Protein AF-A0A9Q4GVQ0-F1 (afdb_monomer_lite)

Secondary structure (DSSP, 8-state):
--HHHHHHHHHHHHHHHHHHHHHHHHTT------HHHHHHHHHHHHHHHHHHHHHHHHHHH-TTS-HHHHHHHHHHHHHHHHHHHHHHHHHHHHHHH-PPPPHHHHHHHHHHHHHHHHHHHHHHHHHHS----GGGTS-S-HHHHHHHHHHSS--

Sequence (155 aa):
MSLWQVSFLSLAVTSVFGLILFVGYTFRIRIQYPLTLVSLHVALASVTVVLYTLSTIQVFLHPSVSFGFRLLILFADVVLLATYITGLTFFIRFDAKRKGMRQHLIATHLVMAGVTFIFVTSGTIALVKPTVPAHTLYGPNRYEVHKYEQFHHIH

Foldseek 3Di:
DDLLVVLLVLLVVLVVLLVVVVVCVVVVPVPPPDLVSLVVSLVSLVVSLVSLVVVLVVLVVDPPHDPVLNVLSVVLSVLSVVLSVLSVVVSCCCPVVVDDDDPVSSVVSVVSSVVSNVSSVVSSVVVVDDPPDVVVVDDPDPVVVVVVVVVPPPD

pLDDT: mean 76.65, std 15.36, range [44.44, 94.06]

Radius of gyration: 24.01 Å; chains: 1; bounding box: 54×54×71 Å

Structure (mmCIF, N/CA/C/O backbone):
data_AF-A0A9Q4GVQ0-F1
#
_entry.id   AF-A0A9Q4GVQ0-F1
#
loop_
_atom_site.group_PDB
_atom_site.id
_atom_site.type_symbol
_atom_site.label_atom_id
_atom_site.label_alt_id
_atom_site.label_comp_id
_atom_site.label_asym_id
_atom_site.label_entity_id
_atom_site.label_seq_id
_atom_site.pdbx_PDB_ins_code
_atom_site.Cartn_x
_atom_site.Cartn_y
_atom_site.Cartn_z
_atom_site.occupancy
_atom_site.B_iso_or_equiv
_atom_site.auth_seq_id
_atom_site.auth_comp_id
_atom_site.auth_asym_id
_atom_site.auth_atom_id
_atom_site.pdbx_PDB_model_num
ATOM 1 N N . MET A 1 1 ? 20.892 -1.439 2.076 1.00 67.81 1 MET A N 1
ATOM 2 C CA . MET A 1 1 ? 19.661 -2.068 1.543 1.00 67.81 1 MET A CA 1
ATOM 3 C C . MET A 1 1 ? 19.180 -1.246 0.363 1.00 67.81 1 MET A C 1
ATOM 5 O O . MET A 1 1 ? 19.292 -0.028 0.426 1.00 67.81 1 MET A O 1
ATOM 9 N N . SER A 1 2 ? 18.696 -1.880 -0.706 1.00 84.62 2 SER A N 1
ATOM 10 C CA . SER A 1 2 ? 18.084 -1.157 -1.830 1.00 84.62 2 SER A CA 1
ATOM 11 C C . SER A 1 2 ? 16.733 -0.558 -1.421 1.00 84.62 2 SER A C 1
ATOM 13 O O . SER A 1 2 ? 16.086 -1.064 -0.502 1.00 84.62 2 SER A O 1
ATOM 15 N N . LEU A 1 3 ? 16.280 0.500 -2.107 1.00 82.56 3 LEU A N 1
ATOM 16 C CA . LEU A 1 3 ? 14.992 1.149 -1.814 1.00 82.56 3 LEU A CA 1
ATOM 17 C C . LEU A 1 3 ? 13.820 0.149 -1.864 1.00 82.56 3 LEU A C 1
ATOM 19 O O . LEU A 1 3 ? 12.926 0.202 -1.024 1.00 82.56 3 LEU A O 1
ATOM 23 N N . TRP A 1 4 ? 13.887 -0.834 -2.765 1.00 78.38 4 TRP A N 1
ATOM 24 C CA . TRP A 1 4 ? 12.938 -1.947 -2.851 1.00 78.38 4 TRP A CA 1
ATOM 25 C C . TRP A 1 4 ? 12.898 -2.815 -1.601 1.00 78.38 4 TRP A C 1
ATOM 27 O O . TRP A 1 4 ? 11.821 -3.127 -1.102 1.00 78.38 4 TRP A O 1
ATOM 37 N N . GLN A 1 5 ? 14.065 -3.184 -1.073 1.00 83.44 5 GLN A N 1
ATOM 38 C CA . GLN A 1 5 ? 14.154 -3.983 0.148 1.00 83.44 5 GLN A CA 1
ATOM 39 C C . GLN A 1 5 ? 13.592 -3.220 1.348 1.00 83.44 5 GLN A C 1
ATOM 41 O O . GLN A 1 5 ? 12.892 -3.807 2.169 1.00 83.44 5 GLN A O 1
ATOM 46 N N . VAL A 1 6 ? 13.867 -1.914 1.438 1.00 84.06 6 VAL A N 1
ATOM 47 C CA . VAL A 1 6 ? 13.349 -1.061 2.518 1.00 84.06 6 VAL A CA 1
ATOM 48 C C . VAL A 1 6 ? 11.833 -0.882 2.393 1.00 84.06 6 VAL A C 1
ATOM 50 O O . VAL A 1 6 ? 11.122 -1.003 3.387 1.00 84.06 6 VAL A O 1
ATOM 53 N N . SER A 1 7 ? 11.320 -0.675 1.178 1.00 83.00 7 SER A N 1
ATOM 54 C CA . SER A 1 7 ? 9.878 -0.567 0.911 1.00 83.00 7 SER A CA 1
ATOM 55 C C . SER A 1 7 ? 9.140 -1.860 1.249 1.00 83.00 7 SER A C 1
ATOM 57 O O . SER A 1 7 ? 8.095 -1.831 1.896 1.00 83.00 7 SER A O 1
ATOM 59 N N . PHE A 1 8 ? 9.712 -3.006 0.875 1.00 85.00 8 PHE A N 1
ATOM 60 C CA . PHE A 1 8 ? 9.155 -4.316 1.194 1.00 85.00 8 PHE A CA 1
ATOM 61 C C . PHE A 1 8 ? 9.182 -4.605 2.698 1.00 85.00 8 PHE A C 1
ATOM 63 O O . PHE A 1 8 ? 8.184 -5.056 3.256 1.00 85.00 8 PHE A O 1
ATOM 70 N N . LEU A 1 9 ? 10.291 -4.294 3.376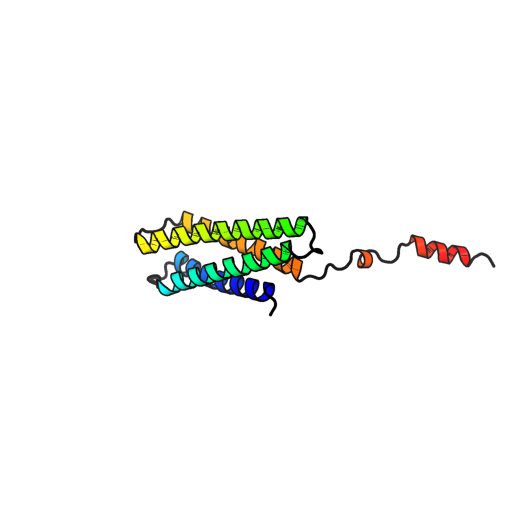 1.00 86.62 9 LEU A N 1
ATOM 71 C CA . LEU A 1 9 ? 10.382 -4.417 4.829 1.00 86.62 9 LEU A CA 1
ATOM 72 C C . LEU A 1 9 ? 9.332 -3.536 5.524 1.00 86.62 9 LEU A C 1
ATOM 74 O O . LEU A 1 9 ? 8.640 -4.011 6.421 1.00 86.62 9 LEU A O 1
ATOM 78 N N . SER A 1 10 ? 9.166 -2.287 5.076 1.00 85.69 10 SER A N 1
ATOM 79 C CA . SER A 1 10 ? 8.127 -1.380 5.577 1.00 85.69 10 SER A CA 1
ATOM 80 C C . SER A 1 10 ? 6.731 -1.966 5.376 1.00 85.69 10 SER A C 1
ATOM 82 O O . SER A 1 10 ? 5.932 -1.972 6.310 1.00 85.69 10 SER A O 1
ATOM 84 N N . LEU A 1 11 ? 6.439 -2.526 4.197 1.00 87.06 11 LEU A N 1
ATOM 85 C CA . LEU A 1 11 ? 5.159 -3.179 3.929 1.00 87.06 11 LEU A CA 1
ATOM 86 C C . LEU A 1 11 ? 4.919 -4.367 4.864 1.00 87.06 11 LEU A C 1
ATOM 88 O O . LEU A 1 11 ? 3.819 -4.503 5.402 1.00 87.06 11 LEU A O 1
ATOM 92 N N . ALA A 1 12 ? 5.925 -5.217 5.069 1.00 88.31 12 ALA A N 1
ATOM 93 C CA . ALA A 1 12 ? 5.824 -6.370 5.955 1.00 88.31 12 ALA A CA 1
ATOM 94 C C . ALA A 1 12 ? 5.520 -5.930 7.395 1.00 88.31 12 ALA A C 1
ATOM 96 O O . ALA A 1 12 ? 4.575 -6.429 8.004 1.00 88.31 12 ALA A O 1
ATOM 97 N N . VAL A 1 13 ? 6.250 -4.932 7.906 1.00 87.38 13 VAL A N 1
ATOM 98 C CA . VAL A 1 13 ? 6.021 -4.364 9.243 1.00 87.38 13 VAL A CA 1
ATOM 99 C C . VAL A 1 13 ? 4.616 -3.758 9.345 1.00 87.38 13 VAL A C 1
ATOM 101 O O . VAL A 1 13 ? 3.863 -4.117 10.249 1.00 87.38 13 VAL A O 1
ATOM 104 N N . THR A 1 14 ? 4.208 -2.912 8.395 1.00 88.50 14 THR A N 1
ATOM 105 C CA . THR A 1 14 ? 2.858 -2.318 8.356 1.00 88.50 14 THR A CA 1
ATOM 106 C C . THR A 1 14 ? 1.765 -3.386 8.351 1.00 88.50 14 THR A C 1
ATOM 108 O O . THR A 1 14 ? 0.766 -3.248 9.061 1.00 88.50 14 THR A O 1
ATOM 111 N N . SER A 1 15 ? 1.963 -4.472 7.598 1.00 88.81 15 SER A N 1
ATOM 112 C CA . SER A 1 15 ? 1.007 -5.580 7.487 1.00 88.81 15 SER A CA 1
ATOM 113 C C . SER A 1 15 ? 0.877 -6.361 8.794 1.00 88.81 15 SER A C 1
ATOM 115 O O . SER A 1 15 ? -0.237 -6.701 9.187 1.00 88.81 15 SER A O 1
ATOM 117 N N . VAL A 1 16 ? 1.983 -6.584 9.515 1.00 88.62 16 VAL A N 1
ATOM 118 C CA . VAL A 1 16 ? 1.963 -7.202 10.852 1.00 88.62 16 VAL A CA 1
ATOM 119 C C . VAL A 1 16 ? 1.160 -6.343 11.829 1.00 88.62 16 VAL A C 1
ATOM 121 O O . VAL A 1 16 ? 0.280 -6.860 12.515 1.00 88.62 16 VAL A O 1
ATOM 124 N N . PHE A 1 17 ? 1.389 -5.027 11.852 1.00 85.69 17 PHE A N 1
ATOM 125 C CA . PHE A 1 17 ? 0.603 -4.112 12.688 1.00 85.69 17 PHE A CA 1
ATOM 126 C C . PHE A 1 17 ? -0.887 -4.114 12.315 1.00 85.69 17 PHE A C 1
ATOM 128 O O . PHE A 1 17 ? -1.742 -4.159 13.202 1.00 85.69 17 PHE A O 1
ATOM 135 N N . GLY A 1 18 ? -1.209 -4.125 11.018 1.00 83.12 18 GLY A N 1
ATOM 136 C CA . GLY A 1 18 ? -2.589 -4.218 10.535 1.00 83.12 18 GLY A CA 1
ATOM 137 C C . GLY A 1 18 ? -3.273 -5.521 10.959 1.00 83.12 18 GLY A C 1
ATOM 138 O O . GLY A 1 18 ? -4.418 -5.505 11.414 1.00 83.12 18 GLY A O 1
ATOM 139 N N . LEU A 1 19 ? -2.552 -6.644 10.898 1.00 85.56 19 LEU A N 1
ATOM 140 C CA . LEU A 1 19 ? -3.042 -7.943 11.351 1.00 85.56 19 LEU A CA 1
ATOM 141 C C . LEU A 1 19 ? -3.291 -7.957 12.865 1.00 85.56 19 LEU A C 1
ATOM 143 O O . LEU A 1 19 ? -4.343 -8.422 13.298 1.00 85.56 19 LEU A O 1
ATOM 147 N N . ILE A 1 20 ? -2.376 -7.402 13.667 1.00 84.62 20 ILE A N 1
ATOM 148 C CA . ILE A 1 20 ? -2.541 -7.280 15.126 1.00 84.62 20 ILE A CA 1
ATOM 149 C C . ILE A 1 20 ? -3.804 -6.471 15.457 1.00 84.62 20 ILE A C 1
ATOM 151 O O . ILE A 1 20 ? -4.618 -6.903 16.278 1.00 84.62 20 ILE A O 1
ATOM 155 N N . LEU A 1 21 ? -4.011 -5.331 14.786 1.00 80.94 21 LEU A N 1
ATOM 156 C CA . LEU A 1 21 ? -5.208 -4.500 14.954 1.00 80.94 21 LEU A CA 1
ATOM 157 C C . LEU A 1 21 ? -6.497 -5.255 14.604 1.00 80.94 21 LEU A C 1
ATOM 159 O O . LEU A 1 21 ? -7.498 -5.135 15.320 1.00 80.94 21 LEU A O 1
ATOM 163 N N . PHE A 1 22 ? -6.466 -6.049 13.533 1.00 80.38 22 PHE A N 1
ATOM 164 C CA . PHE A 1 22 ? -7.600 -6.850 13.083 1.00 80.38 22 PHE A CA 1
ATOM 165 C C . PHE A 1 22 ? -7.922 -8.023 14.019 1.00 80.38 22 PHE A C 1
ATOM 167 O O . PHE A 1 22 ? -9.091 -8.265 1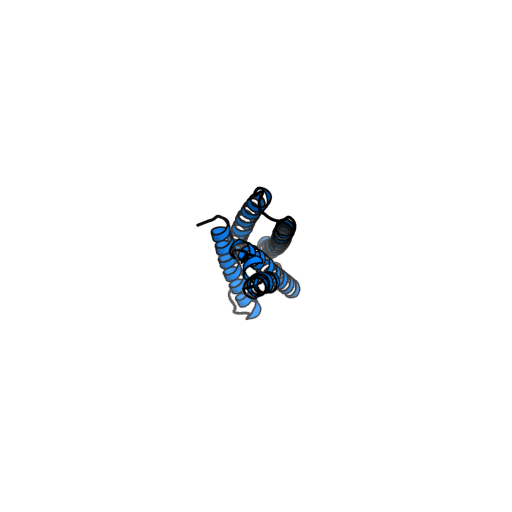4.329 1.00 80.38 22 PHE A O 1
ATOM 174 N N . VAL A 1 23 ? -6.908 -8.738 14.511 1.00 79.94 23 VAL A N 1
ATOM 175 C CA . VAL A 1 23 ? -7.074 -9.821 15.494 1.00 79.94 23 VAL A CA 1
ATOM 176 C C . VAL A 1 23 ? -7.664 -9.259 16.786 1.00 79.94 23 VAL A C 1
ATOM 178 O O . VAL A 1 23 ? -8.663 -9.784 17.280 1.00 79.94 23 VAL A O 1
ATOM 181 N N . GLY A 1 24 ? -7.136 -8.130 17.271 1.00 72.81 24 GLY A N 1
ATOM 182 C CA . GLY A 1 24 ? -7.717 -7.411 18.406 1.00 72.81 24 GLY A CA 1
ATOM 183 C C . GLY A 1 24 ? -9.200 -7.071 18.202 1.00 72.81 24 GLY A C 1
ATOM 184 O O . GLY A 1 24 ? -9.972 -7.102 19.160 1.00 72.81 24 GLY A O 1
ATOM 185 N N . TYR A 1 25 ? -9.620 -6.832 16.952 1.00 71.50 25 TYR A N 1
ATOM 186 C CA . TYR A 1 25 ? -10.995 -6.428 16.618 1.00 71.50 25 TYR A CA 1
ATOM 187 C C . TYR A 1 25 ? -11.931 -7.616 16.633 1.00 71.50 25 TYR A C 1
ATOM 189 O O . TYR A 1 25 ? -13.011 -7.589 17.226 1.00 71.50 25 TYR A O 1
ATOM 197 N N . THR A 1 26 ? -11.486 -8.669 15.959 1.00 71.56 26 THR A N 1
ATOM 198 C CA . THR A 1 26 ? -12.274 -9.860 15.677 1.00 71.56 26 THR A CA 1
ATOM 199 C C . THR A 1 26 ? -12.552 -10.643 16.951 1.00 71.56 26 THR A C 1
ATOM 201 O O . THR A 1 26 ? -13.687 -11.054 17.180 1.00 71.56 26 THR A O 1
ATOM 204 N N . PHE A 1 27 ? -11.556 -10.789 17.828 1.00 71.12 27 PHE A N 1
ATOM 205 C CA . PHE A 1 27 ? -11.696 -11.604 19.035 1.00 71.12 27 PHE A CA 1
ATOM 206 C C . PHE A 1 27 ? -12.328 -10.874 20.225 1.00 71.12 27 PHE A C 1
ATOM 208 O O . PHE A 1 27 ? -12.412 -11.459 21.302 1.00 71.12 27 PHE A O 1
ATOM 215 N N . ARG A 1 28 ? -12.802 -9.623 20.056 1.00 61.12 28 ARG A N 1
ATOM 216 C CA . ARG A 1 28 ? -13.447 -8.818 21.119 1.00 61.12 28 ARG A CA 1
ATOM 217 C C . ARG A 1 28 ? -12.715 -8.895 22.466 1.00 61.12 28 ARG A C 1
ATOM 219 O O . ARG A 1 28 ? -13.337 -8.812 23.529 1.00 61.12 28 ARG A O 1
ATOM 226 N N . ILE A 1 29 ? -11.390 -9.032 22.447 1.00 57.25 29 ILE A N 1
ATOM 227 C CA . ILE A 1 29 ? -10.606 -8.850 23.662 1.00 57.25 29 ILE A CA 1
ATOM 228 C C . ILE A 1 29 ? -10.895 -7.400 24.060 1.00 57.25 29 ILE A C 1
ATOM 230 O O . ILE A 1 29 ? -10.836 -6.523 23.200 1.00 57.25 29 ILE A O 1
ATOM 234 N N . ARG A 1 30 ? -11.307 -7.139 25.311 1.00 48.25 30 ARG A N 1
ATOM 235 C CA . ARG A 1 30 ? -11.634 -5.793 25.843 1.00 48.25 30 ARG A CA 1
ATOM 236 C C . ARG A 1 30 ? -10.393 -4.884 25.916 1.00 48.25 30 ARG A C 1
ATOM 238 O O . ARG A 1 30 ? -10.159 -4.190 26.898 1.00 48.25 30 ARG A O 1
ATOM 245 N N . ILE A 1 31 ? -9.575 -4.894 24.879 1.00 51.28 31 ILE A N 1
ATOM 246 C CA . ILE A 1 31 ? -8.514 -3.946 24.649 1.00 51.28 31 ILE A CA 1
ATOM 247 C C . ILE A 1 31 ? -9.249 -2.696 24.180 1.00 51.28 31 ILE A C 1
ATOM 249 O O . ILE A 1 31 ? -9.709 -2.615 23.041 1.00 51.28 31 ILE A O 1
ATOM 253 N N . GLN A 1 32 ? -9.435 -1.736 25.085 1.00 56.00 32 GLN A N 1
ATOM 254 C CA . GLN A 1 32 ? -9.643 -0.358 24.660 1.00 56.00 32 GLN A CA 1
ATOM 255 C C . GLN A 1 32 ? -8.518 -0.058 23.679 1.00 56.00 32 GLN A C 1
ATOM 257 O O . GLN A 1 32 ? -7.356 -0.078 24.078 1.00 56.00 32 GLN A O 1
ATOM 262 N N . TYR A 1 33 ? -8.855 0.087 22.398 1.00 58.78 33 TYR A N 1
ATOM 263 C CA . TYR A 1 33 ? -7.854 0.231 21.356 1.00 58.78 33 TYR A CA 1
ATOM 264 C C . TYR A 1 33 ? -6.911 1.362 21.724 1.00 58.78 33 TYR 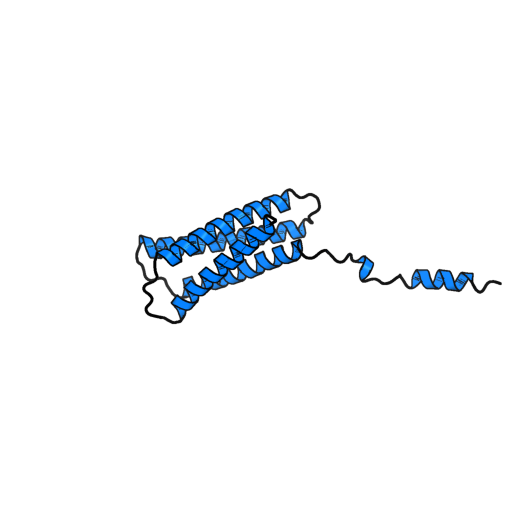A C 1
ATOM 266 O O . TYR A 1 33 ? -7.362 2.510 21.782 1.00 58.78 33 TYR A O 1
ATOM 274 N N . PRO A 1 34 ? -5.630 1.066 21.993 1.00 70.56 34 PRO A N 1
ATOM 275 C CA . PRO A 1 34 ? -4.703 2.120 22.312 1.00 70.56 34 PRO A CA 1
ATOM 276 C C . PRO A 1 34 ? -4.580 2.961 21.045 1.00 70.56 34 PRO A C 1
ATOM 278 O O . PRO A 1 34 ? -4.117 2.478 20.009 1.00 70.56 34 PRO A O 1
ATOM 281 N N . LEU A 1 35 ? -5.046 4.212 21.115 1.00 75.94 35 LEU A N 1
ATOM 282 C CA . LEU A 1 35 ? -4.963 5.182 20.017 1.00 75.94 35 LEU A CA 1
ATOM 283 C C . LEU A 1 35 ? -3.537 5.254 19.454 1.00 75.94 35 LEU A C 1
ATOM 285 O O . LEU A 1 35 ? -3.358 5.464 18.261 1.00 75.94 35 LEU A O 1
ATOM 289 N N . THR A 1 36 ? -2.541 4.980 20.300 1.00 80.81 36 THR A N 1
ATOM 290 C CA . THR A 1 36 ? -1.123 4.870 19.956 1.00 80.81 36 THR A CA 1
ATOM 291 C C . THR A 1 36 ? -0.798 3.746 18.969 1.00 80.81 36 THR A C 1
ATOM 293 O O . THR A 1 36 ? 0.053 3.935 18.111 1.00 80.81 36 THR A O 1
ATOM 296 N N . LEU A 1 37 ? -1.454 2.583 19.039 1.00 82.56 37 LEU A N 1
ATOM 297 C CA . LEU A 1 37 ? -1.186 1.470 18.116 1.00 82.56 37 LEU A CA 1
ATOM 298 C C . LEU A 1 37 ? -1.824 1.742 16.753 1.00 82.56 37 LEU A C 1
ATOM 300 O O . LEU A 1 37 ? -1.211 1.494 15.717 1.00 82.56 37 LEU A O 1
ATOM 304 N N . VAL A 1 38 ? -3.028 2.321 16.747 1.00 83.25 38 VAL A N 1
ATOM 305 C CA . VAL A 1 38 ? -3.686 2.740 15.505 1.00 83.25 38 VAL A CA 1
ATOM 306 C C . VAL A 1 38 ? -2.898 3.868 14.834 1.00 83.25 38 VAL A C 1
ATOM 308 O O . VAL A 1 38 ? -2.632 3.784 13.639 1.00 83.25 38 VAL A O 1
ATOM 311 N N . SER A 1 39 ? -2.468 4.887 15.586 1.00 84.81 39 SER A N 1
ATOM 312 C CA . SER A 1 39 ? -1.659 5.980 15.036 1.00 84.81 39 SER A CA 1
ATOM 313 C C . SER A 1 39 ? -0.297 5.495 14.538 1.00 84.81 39 SER A C 1
ATOM 315 O O . SER A 1 39 ? 0.140 5.924 13.473 1.00 84.81 39 SER A O 1
ATOM 317 N N . LEU A 1 40 ? 0.336 4.547 15.237 1.00 89.25 40 LEU A N 1
ATOM 318 C CA . LEU A 1 40 ? 1.569 3.909 14.782 1.00 89.25 40 LEU A CA 1
ATOM 319 C C . LEU A 1 40 ? 1.358 3.129 13.478 1.00 89.25 40 LEU A C 1
ATOM 321 O O . LEU A 1 40 ? 2.161 3.257 12.559 1.00 89.25 40 LEU A O 1
ATOM 325 N N . HIS A 1 41 ? 0.267 2.368 13.356 1.00 90.25 41 HIS A N 1
ATOM 326 C CA . HIS A 1 41 ? -0.066 1.675 12.111 1.00 90.25 41 HIS A CA 1
ATOM 327 C C . HIS A 1 41 ? -0.292 2.654 10.954 1.00 90.25 41 HIS A C 1
ATOM 329 O O . HIS A 1 41 ? 0.238 2.434 9.868 1.00 90.25 41 HIS A O 1
ATOM 335 N N . VAL A 1 42 ? -1.017 3.754 11.186 1.00 90.25 42 VAL A N 1
ATOM 336 C CA . VAL A 1 42 ? -1.213 4.806 10.177 1.00 90.25 42 VAL A CA 1
ATOM 337 C C . VAL A 1 42 ? 0.124 5.436 9.786 1.00 90.25 42 VAL A C 1
ATOM 339 O O . VAL A 1 42 ? 0.389 5.577 8.599 1.00 90.25 42 VAL A O 1
ATOM 342 N N . ALA A 1 43 ? 0.999 5.750 10.746 1.00 91.06 43 ALA A N 1
ATOM 343 C CA . ALA A 1 43 ? 2.324 6.300 10.465 1.00 91.06 43 ALA A CA 1
ATOM 344 C C . ALA A 1 43 ? 3.181 5.342 9.617 1.00 91.06 43 ALA A C 1
ATOM 346 O O . ALA A 1 43 ? 3.7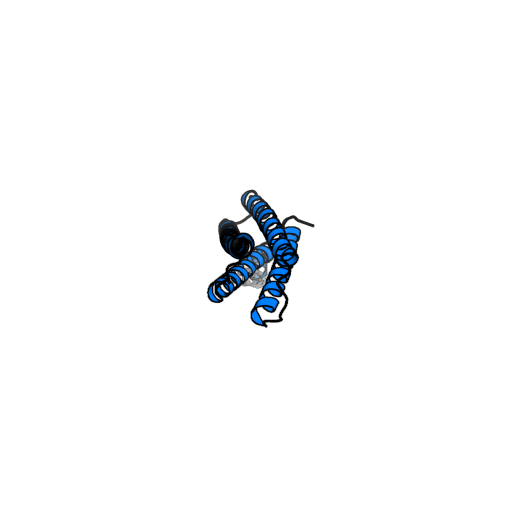81 5.760 8.627 1.00 91.06 43 ALA A O 1
ATOM 347 N N . LEU A 1 44 ? 3.194 4.050 9.956 1.00 92.56 44 LEU A N 1
ATOM 348 C CA . LEU A 1 44 ? 3.894 3.018 9.185 1.00 92.56 44 LEU A CA 1
ATOM 349 C C . LEU A 1 44 ? 3.291 2.842 7.784 1.00 92.56 44 LEU A C 1
ATOM 351 O O . LEU A 1 44 ? 4.028 2.707 6.804 1.00 92.56 44 LEU A O 1
ATOM 355 N N . ALA A 1 45 ? 1.964 2.914 7.660 1.00 91.38 45 ALA A N 1
ATOM 356 C CA . ALA A 1 45 ? 1.284 2.891 6.372 1.00 91.38 45 ALA A CA 1
ATOM 357 C C . ALA A 1 45 ? 1.675 4.101 5.509 1.00 91.38 45 ALA A C 1
ATOM 359 O O . ALA A 1 45 ? 2.004 3.915 4.340 1.00 91.38 45 ALA A O 1
ATOM 360 N N . SER A 1 46 ? 1.749 5.306 6.084 1.00 93.88 46 SER A N 1
ATOM 361 C CA . SER A 1 46 ? 2.226 6.509 5.388 1.00 93.88 46 SER A CA 1
ATOM 362 C C . SER A 1 46 ? 3.657 6.346 4.880 1.00 93.88 46 SER A C 1
ATOM 364 O O . SER A 1 46 ? 3.934 6.628 3.716 1.00 93.88 46 SER A O 1
ATOM 366 N N . VAL A 1 47 ? 4.564 5.845 5.728 1.00 93.44 47 VAL A N 1
ATOM 367 C CA . VAL A 1 47 ? 5.956 5.566 5.337 1.00 93.44 47 VAL A CA 1
ATOM 368 C C . VAL A 1 47 ? 6.003 4.540 4.203 1.00 93.44 47 VAL A C 1
ATOM 370 O O . VAL A 1 47 ? 6.722 4.736 3.228 1.00 93.44 47 VAL A O 1
ATOM 373 N N . THR A 1 48 ? 5.189 3.487 4.285 1.00 92.00 48 THR A N 1
ATOM 374 C CA . THR A 1 48 ? 5.111 2.439 3.258 1.00 92.00 48 THR A CA 1
ATOM 375 C C . THR A 1 48 ? 4.644 2.997 1.918 1.00 92.00 48 THR A C 1
ATOM 377 O O . THR A 1 48 ? 5.266 2.700 0.903 1.00 92.00 48 THR A O 1
ATOM 380 N N . VAL A 1 49 ? 3.597 3.828 1.910 1.00 93.44 49 VAL A N 1
ATOM 381 C CA . VAL A 1 49 ? 3.103 4.491 0.694 1.00 93.44 49 VAL A CA 1
ATOM 382 C C . VAL A 1 49 ? 4.204 5.345 0.077 1.00 93.44 49 VAL A C 1
ATOM 384 O O . VAL A 1 49 ? 4.534 5.153 -1.086 1.00 93.44 49 VAL A O 1
ATOM 387 N N . VAL A 1 50 ? 4.844 6.220 0.859 1.00 94.06 50 VAL A N 1
ATOM 388 C CA . VAL A 1 50 ? 5.911 7.098 0.351 1.00 94.06 50 VAL A CA 1
ATOM 389 C C . VAL A 1 50 ? 7.063 6.290 -0.249 1.00 94.06 50 VAL A C 1
ATOM 391 O O . VAL A 1 50 ? 7.485 6.554 -1.375 1.00 94.06 50 VAL A O 1
ATOM 394 N N . LEU A 1 51 ? 7.563 5.286 0.474 1.00 91.81 51 LEU A N 1
ATOM 395 C CA . LEU A 1 51 ? 8.670 4.449 0.008 1.00 91.81 51 LEU A CA 1
ATOM 396 C C . LEU A 1 51 ? 8.306 3.658 -1.256 1.00 91.81 51 LEU A C 1
ATOM 398 O O . LEU A 1 51 ? 9.113 3.566 -2.187 1.00 91.81 51 LEU A O 1
ATOM 402 N N . TYR A 1 52 ? 7.086 3.122 -1.317 1.00 88.56 52 TYR A N 1
ATOM 403 C CA . TYR A 1 52 ? 6.624 2.352 -2.464 1.00 88.56 52 TYR A CA 1
ATOM 404 C C . TYR A 1 52 ? 6.382 3.225 -3.700 1.00 88.56 52 TYR A C 1
ATOM 406 O O . TYR A 1 52 ? 6.773 2.842 -4.802 1.00 88.56 52 TYR A O 1
ATOM 414 N N . THR A 1 53 ? 5.847 4.436 -3.532 1.00 91.62 53 THR A N 1
ATOM 415 C CA . THR A 1 53 ? 5.701 5.404 -4.626 1.00 91.62 53 THR A CA 1
ATOM 416 C C . THR A 1 53 ? 7.068 5.847 -5.157 1.00 91.62 53 THR A C 1
ATOM 418 O O . THR A 1 53 ? 7.281 5.866 -6.369 1.00 91.62 53 THR A O 1
ATOM 421 N N . LEU A 1 54 ? 8.044 6.122 -4.280 1.00 92.38 54 LEU A N 1
ATOM 422 C CA . LEU A 1 54 ? 9.419 6.425 -4.704 1.00 92.38 54 LEU A CA 1
ATOM 423 C C . LEU A 1 54 ? 10.051 5.256 -5.471 1.00 92.38 54 LEU A C 1
ATOM 425 O O . LEU A 1 54 ? 10.694 5.465 -6.501 1.00 92.38 54 LEU A O 1
ATOM 429 N N . SER A 1 55 ? 9.832 4.026 -5.006 1.00 88.44 55 SER A N 1
ATOM 430 C CA . SER A 1 55 ? 10.287 2.820 -5.703 1.00 88.44 55 SER A CA 1
ATOM 431 C C . SER A 1 55 ? 9.623 2.691 -7.077 1.00 88.44 55 SER A C 1
ATOM 433 O O . SER A 1 55 ? 10.303 2.474 -8.077 1.00 88.44 55 SER A O 1
ATOM 435 N N . THR A 1 56 ? 8.314 2.928 -7.166 1.00 89.31 56 THR A N 1
ATOM 436 C CA . THR A 1 56 ? 7.565 2.939 -8.429 1.00 89.31 56 THR A CA 1
ATOM 437 C C . THR A 1 56 ? 8.163 3.935 -9.420 1.00 89.31 56 THR A C 1
ATOM 439 O O . THR A 1 56 ? 8.466 3.556 -10.551 1.00 89.31 56 THR A O 1
ATOM 442 N N . ILE A 1 57 ? 8.448 5.171 -8.995 1.00 90.81 57 ILE A N 1
ATOM 443 C CA . ILE A 1 57 ? 9.107 6.180 -9.841 1.00 90.81 57 ILE A CA 1
ATOM 444 C C . ILE A 1 57 ? 10.449 5.657 -10.378 1.00 90.81 57 ILE A C 1
ATOM 446 O O . ILE A 1 57 ? 10.727 5.802 -11.569 1.00 90.81 57 ILE A O 1
ATOM 450 N N . GLN A 1 58 ? 11.253 4.976 -9.552 1.00 88.88 58 GLN A N 1
ATOM 451 C CA . GLN A 1 58 ? 12.505 4.367 -10.014 1.00 88.88 58 GLN A CA 1
ATOM 452 C C . GLN A 1 58 ? 12.287 3.304 -11.103 1.00 88.88 58 GLN A C 1
ATOM 454 O O . GLN A 1 58 ? 13.054 3.283 -12.064 1.00 88.88 58 GLN A O 1
ATOM 459 N N . VAL A 1 59 ? 11.241 2.466 -11.017 1.00 87.00 59 VAL A N 1
ATOM 460 C CA . VAL A 1 59 ? 10.893 1.508 -12.095 1.00 87.00 59 VAL A CA 1
ATOM 461 C C . VAL A 1 59 ? 10.629 2.234 -13.406 1.00 87.00 59 VAL A C 1
ATOM 463 O O . VAL A 1 59 ? 11.103 1.815 -14.461 1.00 87.00 59 VAL A O 1
ATOM 466 N N . PHE A 1 60 ? 9.864 3.324 -13.349 1.00 88.81 60 PHE A N 1
ATOM 467 C CA . PHE A 1 60 ? 9.484 4.088 -14.534 1.00 88.81 60 PHE A CA 1
ATOM 468 C C . PHE A 1 60 ? 10.677 4.794 -15.183 1.00 88.81 60 PHE A C 1
ATOM 470 O O . PHE A 1 60 ? 10.729 4.911 -16.411 1.00 88.81 60 PHE A O 1
ATOM 477 N N . LEU A 1 61 ? 11.656 5.209 -14.385 1.00 88.69 61 LEU A N 1
ATOM 478 C CA . LEU A 1 61 ? 12.890 5.811 -14.881 1.00 88.69 61 LEU A CA 1
ATOM 479 C C . LEU A 1 61 ? 13.887 4.772 -15.420 1.00 88.69 61 LEU A C 1
ATOM 481 O O . LEU A 1 61 ? 14.782 5.134 -16.178 1.00 88.69 61 LEU A O 1
ATOM 485 N N . HIS A 1 62 ? 13.738 3.486 -15.082 1.00 85.19 62 HIS A N 1
ATOM 486 C CA . HIS A 1 62 ? 14.706 2.459 -15.460 1.00 85.19 62 HIS A CA 1
ATOM 487 C C . HIS A 1 62 ? 14.464 1.924 -16.889 1.00 85.19 62 HIS A C 1
ATOM 489 O O . HIS A 1 62 ? 13.453 1.257 -17.141 1.00 85.19 62 HIS A O 1
ATOM 495 N N . PRO A 1 63 ? 15.380 2.154 -17.849 1.00 79.94 63 PRO A N 1
ATOM 496 C CA . PRO A 1 63 ? 15.125 1.911 -19.274 1.00 79.94 63 PRO A CA 1
ATOM 497 C C . PRO A 1 63 ? 14.986 0.427 -19.642 1.00 79.94 63 PRO A C 1
ATOM 499 O O . PRO A 1 63 ? 14.336 0.100 -20.628 1.00 79.94 63 PRO A O 1
ATOM 502 N N . SER A 1 64 ? 15.549 -0.485 -18.845 1.00 83.69 64 SER A N 1
ATOM 503 C CA . SER A 1 64 ? 15.523 -1.931 -19.118 1.00 83.69 64 SER A CA 1
ATOM 504 C C . SER A 1 64 ? 14.250 -2.652 -18.657 1.00 83.69 64 SER A C 1
ATOM 506 O O . SER A 1 64 ? 14.120 -3.860 -18.851 1.00 83.69 64 SER A O 1
ATOM 508 N N . VAL A 1 65 ? 13.314 -1.948 -18.018 1.00 84.06 65 VAL A N 1
ATOM 509 C CA . VAL A 1 65 ? 12.106 -2.563 -17.464 1.00 84.06 65 VAL A CA 1
ATOM 510 C C . VAL A 1 65 ? 10.994 -2.615 -18.508 1.00 84.06 65 VAL A C 1
ATOM 512 O O . VAL A 1 65 ? 10.594 -1.581 -19.049 1.00 84.06 65 VAL A O 1
ATOM 515 N N . SER A 1 66 ? 10.442 -3.813 -18.726 1.00 87.69 66 SER A N 1
ATOM 516 C CA . SER A 1 66 ? 9.345 -4.039 -19.673 1.00 87.69 66 SER A CA 1
ATOM 517 C C . SER A 1 66 ? 8.099 -3.196 -19.368 1.00 87.69 66 SER A C 1
ATOM 519 O O . SER A 1 66 ? 7.762 -2.924 -18.213 1.00 87.69 66 SER A O 1
ATOM 521 N N . PHE A 1 67 ? 7.364 -2.826 -20.419 1.00 86.31 67 PHE A N 1
ATOM 522 C CA . PHE A 1 67 ? 6.120 -2.064 -20.293 1.00 86.31 67 PHE A CA 1
ATOM 523 C C . PHE A 1 67 ? 5.073 -2.777 -19.421 1.00 86.31 67 PHE A C 1
ATOM 525 O O . PHE A 1 67 ? 4.471 -2.155 -18.549 1.00 86.31 67 PHE A O 1
ATOM 532 N N . GLY A 1 68 ? 4.910 -4.094 -19.590 1.00 85.50 68 GLY A N 1
ATOM 533 C CA . GLY A 1 68 ? 3.969 -4.884 -18.788 1.00 85.50 68 GLY A CA 1
ATOM 534 C C . GLY A 1 68 ? 4.295 -4.857 -17.293 1.00 85.50 68 GLY A C 1
ATOM 535 O O . GLY A 1 68 ? 3.396 -4.723 -16.466 1.00 85.50 68 GLY A O 1
ATOM 536 N N . PHE A 1 69 ? 5.581 -4.892 -16.937 1.00 85.81 69 PHE A N 1
ATOM 537 C CA . PHE A 1 69 ? 5.998 -4.785 -15.542 1.00 85.81 69 PHE A CA 1
ATOM 538 C C . PHE A 1 69 ? 5.705 -3.398 -14.949 1.00 85.81 69 PHE A C 1
ATOM 540 O O . PHE A 1 69 ? 5.232 -3.296 -13.818 1.00 85.81 69 PHE A O 1
ATOM 547 N N . ARG A 1 70 ? 5.909 -2.327 -15.728 1.00 88.69 70 ARG A N 1
ATOM 548 C CA . ARG A 1 70 ? 5.557 -0.955 -15.317 1.00 88.69 70 ARG A CA 1
ATOM 549 C C . ARG A 1 70 ? 4.063 -0.823 -15.016 1.00 88.69 70 ARG A C 1
ATOM 551 O O . ARG A 1 70 ? 3.705 -0.232 -14.001 1.00 88.69 70 ARG A O 1
ATOM 558 N N . LEU A 1 71 ? 3.200 -1.410 -15.850 1.00 89.38 71 LEU A N 1
ATOM 559 C CA . LEU A 1 71 ? 1.751 -1.420 -15.615 1.00 89.38 71 LEU A CA 1
ATOM 560 C C . LEU A 1 71 ? 1.370 -2.192 -14.348 1.00 89.38 71 LEU A C 1
ATOM 562 O O . LEU A 1 71 ? 0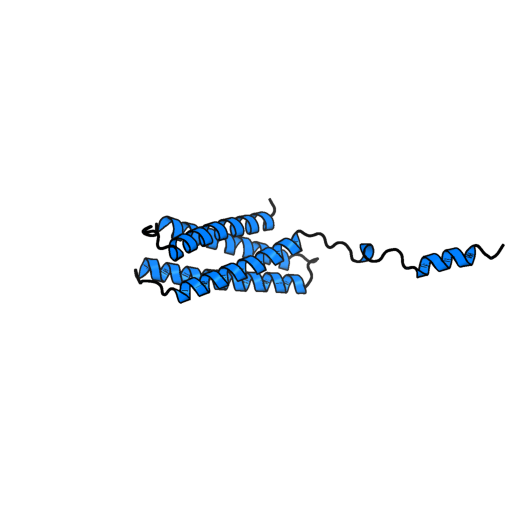.525 -1.726 -13.587 1.00 89.38 71 LEU A O 1
ATOM 566 N N . LEU A 1 72 ? 2.005 -3.340 -14.098 1.00 88.69 72 LEU A N 1
ATOM 567 C CA . LEU A 1 72 ? 1.754 -4.137 -12.896 1.00 88.69 72 LEU A CA 1
ATOM 568 C C . LEU A 1 72 ? 2.115 -3.369 -11.619 1.00 88.69 72 LEU A C 1
ATOM 570 O O . LEU A 1 72 ? 1.323 -3.344 -10.677 1.00 88.69 72 LEU A O 1
ATOM 574 N N . ILE A 1 73 ? 3.280 -2.715 -11.591 1.00 89.69 73 ILE A N 1
ATOM 575 C CA . ILE A 1 73 ? 3.710 -1.919 -10.434 1.00 89.69 73 ILE A CA 1
ATOM 576 C C . ILE A 1 73 ? 2.818 -0.692 -10.244 1.00 89.69 73 ILE A C 1
ATOM 578 O O . ILE A 1 73 ? 2.414 -0.415 -9.118 1.00 89.69 73 ILE A O 1
ATOM 582 N N . LEU A 1 74 ? 2.447 -0.004 -11.328 1.00 90.50 74 LEU A N 1
ATOM 583 C CA . LEU A 1 74 ? 1.521 1.127 -11.264 1.00 90.50 74 LEU A CA 1
ATOM 584 C C . LEU A 1 74 ? 0.158 0.712 -10.701 1.00 90.50 74 LEU A C 1
ATOM 586 O O . LEU A 1 74 ? -0.393 1.394 -9.844 1.00 90.50 74 LEU A O 1
ATOM 590 N N . PHE A 1 75 ? -0.376 -0.424 -11.150 1.00 90.75 75 PHE A N 1
ATOM 591 C CA . PHE A 1 75 ? -1.630 -0.953 -10.626 1.00 90.75 75 PHE A CA 1
ATOM 592 C C . PHE A 1 75 ? -1.524 -1.275 -9.129 1.00 90.75 75 PHE A C 1
ATOM 594 O O . PHE A 1 75 ? -2.414 -0.917 -8.359 1.00 90.75 75 PHE A O 1
ATOM 601 N N . ALA A 1 76 ? -0.416 -1.886 -8.698 1.00 88.75 76 ALA A N 1
ATOM 602 C CA . ALA A 1 76 ? -0.160 -2.148 -7.284 1.00 88.75 76 ALA A CA 1
ATOM 603 C C . ALA A 1 76 ? -0.095 -0.852 -6.451 1.00 88.75 76 ALA A C 1
ATOM 605 O O . ALA A 1 76 ? -0.656 -0.814 -5.358 1.00 88.75 76 ALA A O 1
ATOM 606 N N . ASP A 1 77 ? 0.534 0.208 -6.970 1.00 90.56 77 ASP A N 1
ATOM 607 C CA . ASP A 1 77 ? 0.624 1.521 -6.311 1.00 90.56 77 ASP A CA 1
ATOM 608 C C . ASP A 1 77 ? -0.757 2.192 -6.182 1.00 90.56 77 ASP A C 1
ATOM 610 O O . ASP A 1 77 ? -1.121 2.678 -5.112 1.00 90.56 77 ASP A O 1
ATOM 614 N N . VAL A 1 78 ? -1.596 2.118 -7.222 1.00 92.81 78 VAL A N 1
ATOM 615 C CA . VAL A 1 78 ? -2.982 2.621 -7.177 1.00 92.81 78 VAL A CA 1
ATOM 616 C C . VAL A 1 78 ? -3.818 1.872 -6.135 1.00 92.81 78 VAL A C 1
ATOM 618 O O . VAL A 1 78 ? -4.542 2.495 -5.355 1.00 92.81 78 VAL A O 1
ATOM 621 N N . VAL A 1 79 ? -3.720 0.541 -6.091 1.00 92.00 79 VAL A N 1
ATOM 622 C CA . VAL A 1 79 ? -4.443 -0.284 -5.108 1.00 92.00 79 VAL A CA 1
ATOM 623 C C . VAL A 1 79 ? -3.948 -0.004 -3.684 1.00 92.00 79 VAL A C 1
ATOM 625 O O . VAL A 1 79 ? -4.764 0.111 -2.765 1.00 92.00 79 VAL A O 1
ATOM 628 N N . LEU A 1 80 ? -2.636 0.177 -3.497 1.00 91.06 80 LEU A N 1
ATOM 629 C CA . LEU A 1 80 ? -2.041 0.585 -2.224 1.00 91.06 80 LEU A CA 1
ATOM 630 C C . LEU A 1 80 ? -2.589 1.939 -1.764 1.00 91.06 80 LEU A C 1
ATOM 632 O O . LEU A 1 80 ? -3.038 2.064 -0.621 1.00 91.06 80 LEU A O 1
ATOM 636 N N . LEU A 1 81 ? -2.618 2.930 -2.655 1.00 93.19 81 LEU A N 1
ATOM 637 C CA . LEU A 1 81 ? -3.129 4.263 -2.354 1.00 93.19 81 LEU A CA 1
ATOM 638 C C . LEU A 1 81 ? -4.623 4.233 -2.002 1.00 93.19 81 LEU A C 1
ATOM 640 O O . LEU A 1 81 ? -5.041 4.847 -1.019 1.00 93.19 81 LEU A O 1
ATOM 644 N N . ALA A 1 82 ? -5.431 3.474 -2.746 1.00 92.06 82 ALA A N 1
ATOM 645 C CA . ALA A 1 82 ? -6.855 3.303 -2.461 1.00 92.06 82 ALA A CA 1
ATOM 646 C C . ALA A 1 82 ? -7.090 2.662 -1.082 1.00 92.06 82 ALA A C 1
ATOM 648 O O . ALA A 1 82 ? -7.931 3.125 -0.300 1.00 92.06 82 ALA A O 1
ATOM 649 N N . THR A 1 83 ? -6.317 1.628 -0.746 1.00 92.31 83 THR A N 1
ATOM 650 C CA . THR A 1 83 ? -6.367 0.969 0.565 1.00 92.31 83 THR A CA 1
ATOM 651 C C . THR A 1 83 ? -5.978 1.931 1.684 1.00 92.31 83 THR A C 1
ATOM 653 O O . THR A 1 83 ? -6.677 1.999 2.699 1.00 92.31 83 THR A O 1
ATOM 656 N N . TYR A 1 84 ? -4.923 2.723 1.480 1.00 92.69 84 TYR A N 1
ATOM 657 C CA . TYR A 1 84 ? -4.470 3.735 2.430 1.00 92.69 84 TYR A CA 1
ATOM 658 C C . TYR A 1 84 ? -5.531 4.816 2.677 1.00 92.69 84 TYR A C 1
ATOM 660 O O . TYR A 1 84 ? -5.875 5.076 3.828 1.00 92.69 84 TYR A O 1
ATOM 668 N N . ILE A 1 85 ? -6.126 5.391 1.625 1.00 91.94 85 ILE A N 1
ATOM 669 C CA . ILE A 1 85 ? -7.191 6.407 1.748 1.00 91.94 85 ILE A CA 1
ATOM 670 C C . ILE A 1 85 ? -8.398 5.846 2.509 1.00 91.94 85 ILE A C 1
ATOM 672 O O . ILE A 1 85 ? -8.981 6.517 3.369 1.00 91.94 85 ILE A O 1
ATOM 676 N N . THR A 1 86 ? -8.762 4.596 2.224 1.00 88.62 86 THR A N 1
ATOM 677 C CA . THR A 1 86 ? -9.861 3.912 2.910 1.00 88.62 86 THR A CA 1
ATOM 678 C C . THR A 1 86 ? -9.543 3.733 4.402 1.00 88.62 86 THR A C 1
ATOM 680 O O . THR A 1 86 ? -10.368 4.074 5.252 1.00 88.62 86 THR A O 1
ATOM 683 N N . GLY A 1 87 ? -8.326 3.287 4.733 1.00 87.12 87 GLY A N 1
ATOM 684 C CA . GLY A 1 87 ? -7.841 3.159 6.112 1.00 87.12 87 GLY A CA 1
ATOM 685 C C . GLY A 1 87 ? -7.783 4.495 6.858 1.00 87.12 87 GLY A C 1
ATOM 686 O O . GLY A 1 87 ? -8.236 4.592 7.998 1.00 87.12 87 GLY A O 1
ATOM 687 N N . LEU A 1 88 ? -7.325 5.561 6.198 1.00 88.06 88 LEU A N 1
ATOM 688 C CA . LEU A 1 88 ? -7.279 6.907 6.768 1.00 88.06 88 LEU A CA 1
ATOM 689 C C . LEU A 1 88 ? -8.687 7.445 7.058 1.00 88.06 88 LEU A C 1
ATOM 691 O O . LEU A 1 88 ? -8.937 8.026 8.113 1.00 88.06 88 LEU A O 1
ATOM 695 N N . THR A 1 89 ? -9.639 7.196 6.156 1.00 85.06 89 THR A N 1
ATOM 696 C CA . THR A 1 89 ? -11.048 7.568 6.356 1.00 85.06 89 THR A CA 1
ATOM 697 C C . THR A 1 89 ? -11.639 6.874 7.585 1.00 85.06 89 THR A C 1
ATOM 699 O O . THR A 1 89 ? -12.417 7.479 8.330 1.00 85.06 89 THR A O 1
ATOM 702 N N . PHE A 1 90 ? -11.263 5.615 7.827 1.00 81.19 90 PHE A N 1
ATOM 703 C CA . PHE A 1 90 ? -11.639 4.885 9.036 1.00 81.19 90 PHE A CA 1
ATOM 704 C C . PHE A 1 90 ? -11.002 5.464 10.287 1.00 81.19 90 PHE A C 1
ATOM 706 O O . PHE A 1 90 ? -11.722 5.714 11.253 1.00 81.19 90 PHE A O 1
ATOM 713 N N . PHE A 1 91 ? -9.702 5.752 10.243 1.00 80.25 91 PHE A N 1
ATOM 714 C CA . PHE A 1 91 ? -8.996 6.387 11.347 1.00 80.25 91 PHE A CA 1
ATOM 715 C C . PHE A 1 91 ? -9.647 7.717 11.742 1.00 80.25 91 PHE A C 1
ATOM 717 O O . PHE A 1 91 ? -10.051 7.880 12.889 1.00 80.25 91 PHE A O 1
ATOM 724 N N . ILE A 1 92 ? -9.874 8.620 10.782 1.00 78.88 92 ILE A N 1
ATOM 725 C CA . ILE A 1 92 ? -10.500 9.926 11.035 1.00 78.88 92 ILE A CA 1
ATOM 726 C C . ILE A 1 92 ? -11.916 9.759 11.600 1.00 78.88 92 ILE A C 1
ATOM 728 O O . ILE A 1 92 ? -12.305 10.462 12.531 1.00 78.88 92 ILE A O 1
ATOM 732 N N . ARG A 1 93 ? -12.723 8.834 11.063 1.00 73.94 93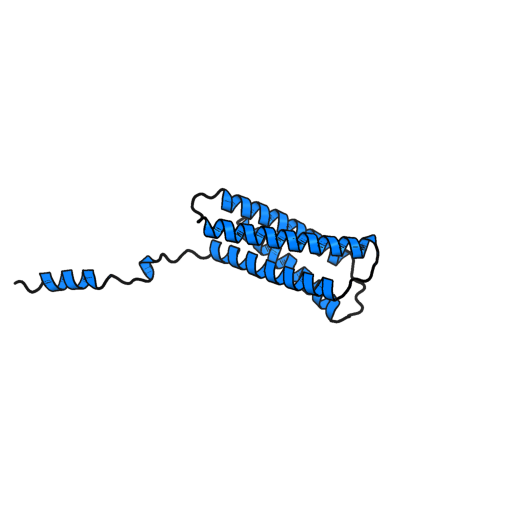 ARG A N 1
ATOM 733 C CA . ARG A 1 93 ? -14.086 8.600 11.574 1.00 73.94 93 ARG A CA 1
ATOM 734 C C . ARG A 1 93 ? -14.096 8.021 12.987 1.00 73.94 93 ARG A C 1
ATOM 736 O O . ARG A 1 93 ? -14.997 8.359 13.758 1.00 73.94 93 ARG A O 1
ATOM 743 N N . PHE A 1 94 ? -13.140 7.157 13.305 1.00 67.00 94 PHE A N 1
ATOM 744 C CA . PHE A 1 94 ? -13.012 6.536 14.616 1.00 67.00 94 PHE A CA 1
ATOM 745 C C . PHE A 1 94 ? -12.489 7.533 15.660 1.00 67.00 94 PHE A C 1
ATOM 747 O O . PHE A 1 94 ? -13.109 7.684 16.709 1.00 67.00 94 PHE A O 1
ATOM 754 N N . ASP A 1 95 ? -11.427 8.273 15.336 1.00 67.06 95 ASP A N 1
ATOM 755 C CA . ASP A 1 95 ? -10.750 9.208 16.240 1.00 67.06 95 ASP A CA 1
ATOM 756 C C . ASP A 1 95 ? -11.529 10.526 16.409 1.00 67.06 95 ASP A C 1
ATOM 758 O O . ASP A 1 95 ? -11.929 10.892 17.514 1.00 67.06 95 ASP A O 1
ATOM 762 N N . ALA A 1 96 ? -11.879 11.199 15.305 1.00 59.34 96 ALA A N 1
ATOM 763 C CA . ALA A 1 96 ? -12.490 12.531 15.356 1.00 59.34 96 ALA A CA 1
ATOM 764 C C . ALA A 1 96 ? -13.984 12.521 15.719 1.00 59.34 96 ALA A C 1
ATOM 766 O O . ALA A 1 96 ? -14.513 13.526 16.190 1.00 59.34 96 ALA A O 1
ATOM 767 N N . LYS A 1 97 ? -14.702 11.414 15.470 1.00 60.53 97 LYS A N 1
ATOM 768 C CA . LYS A 1 97 ? -16.156 11.340 15.721 1.00 60.53 97 LYS A CA 1
ATOM 769 C C . LYS A 1 97 ? -16.558 10.323 16.787 1.00 60.53 97 LYS A C 1
ATOM 771 O O . LYS A 1 97 ? -17.749 10.262 17.091 1.00 60.53 97 LYS A O 1
ATOM 776 N N . ARG A 1 98 ? -15.621 9.526 17.332 1.00 64.00 98 ARG A N 1
ATOM 777 C CA . ARG A 1 98 ? -15.878 8.430 18.296 1.00 64.00 98 ARG A CA 1
ATOM 778 C C . ARG A 1 98 ? -17.069 7.541 17.907 1.00 64.00 98 ARG A C 1
ATOM 780 O O . ARG A 1 98 ? -17.805 7.049 18.760 1.00 64.00 98 ARG A O 1
ATOM 787 N N . LYS A 1 99 ? -17.308 7.360 16.603 1.00 64.31 99 LYS A N 1
ATOM 788 C CA . LYS A 1 99 ? -18.432 6.558 16.105 1.00 64.31 99 LYS A CA 1
ATOM 789 C C . LYS A 1 99 ? -18.006 5.102 15.990 1.00 64.31 99 LYS A C 1
ATOM 791 O O . LYS A 1 99 ? -16.960 4.805 15.420 1.00 64.31 99 LYS A O 1
ATOM 796 N N . GLY A 1 100 ? -18.854 4.197 16.478 1.00 64.12 100 GLY A N 1
ATOM 797 C CA . GLY A 1 100 ? -18.673 2.763 16.273 1.00 64.12 100 GLY A CA 1
ATOM 798 C C . GLY A 1 100 ? -18.592 2.443 14.781 1.00 64.12 100 GLY A C 1
ATOM 799 O O . GLY A 1 100 ? -19.477 2.813 14.005 1.00 64.12 100 GLY A O 1
ATOM 800 N N . MET A 1 101 ? -17.511 1.786 14.368 1.00 66.88 101 MET A N 1
ATOM 801 C CA . MET A 1 101 ? -17.309 1.411 12.973 1.00 66.88 101 MET A CA 1
ATOM 802 C C . MET A 1 101 ? -18.113 0.155 12.643 1.00 66.88 101 MET A C 1
ATOM 804 O O . MET A 1 101 ? -18.155 -0.798 13.422 1.00 66.88 101 MET A O 1
ATOM 808 N N . ARG A 1 102 ? -18.771 0.153 11.480 1.00 74.38 102 ARG A N 1
ATOM 809 C CA . ARG A 1 102 ? -19.557 -0.999 11.027 1.00 74.38 102 ARG A CA 1
ATOM 810 C C . ARG A 1 102 ? -18.609 -2.133 10.625 1.00 74.38 102 ARG A C 1
ATOM 812 O O . ARG A 1 102 ? -17.701 -1.906 9.830 1.00 74.38 102 ARG A O 1
ATOM 819 N N . GLN A 1 103 ? -18.854 -3.345 11.124 1.00 74.25 103 GLN A N 1
ATOM 820 C CA . GLN A 1 103 ? -17.995 -4.519 10.897 1.00 74.25 103 GLN A CA 1
ATOM 821 C C . GLN A 1 103 ? -17.718 -4.799 9.411 1.00 74.25 103 GLN A C 1
ATOM 823 O O . GLN A 1 103 ? -16.594 -5.139 9.056 1.00 74.25 103 GLN A O 1
ATOM 828 N N . HIS A 1 104 ? -18.702 -4.584 8.529 1.00 78.31 104 HIS A N 1
ATOM 829 C CA . HIS A 1 104 ? -18.514 -4.779 7.088 1.00 78.31 104 HIS A CA 1
ATOM 830 C C . HIS A 1 104 ? -17.447 -3.853 6.488 1.00 78.31 104 HIS A C 1
ATOM 832 O O . HIS A 1 104 ? -16.712 -4.282 5.611 1.00 78.31 104 HIS A O 1
ATOM 838 N N . LEU A 1 105 ? -17.309 -2.615 6.977 1.00 77.88 105 LEU A N 1
ATOM 839 C CA . LEU A 1 105 ? -16.305 -1.675 6.465 1.00 77.88 105 LEU A CA 1
ATOM 840 C C . LEU A 1 105 ? -14.883 -2.115 6.834 1.00 77.88 105 LEU A C 1
ATOM 842 O O . LEU A 1 105 ? -13.957 -2.005 6.032 1.00 77.88 105 LEU A O 1
ATOM 846 N N . ILE A 1 106 ? -14.721 -2.677 8.031 1.00 78.94 106 ILE A N 1
ATOM 847 C CA . ILE A 1 106 ? -13.450 -3.255 8.479 1.00 78.94 106 ILE A CA 1
ATOM 848 C C . ILE A 1 106 ? -13.114 -4.491 7.653 1.00 78.94 106 ILE A C 1
ATOM 850 O O . ILE A 1 106 ? -11.986 -4.623 7.189 1.00 78.94 106 ILE A O 1
ATOM 854 N N . ALA A 1 107 ? -14.099 -5.360 7.412 1.00 80.50 107 ALA A N 1
ATOM 855 C CA . ALA A 1 107 ? -13.914 -6.521 6.550 1.00 80.50 107 ALA A CA 1
ATOM 856 C C . ALA A 1 107 ? -13.485 -6.102 5.134 1.00 80.50 107 ALA A C 1
ATOM 858 O O . ALA A 1 107 ? -12.518 -6.646 4.608 1.00 80.50 107 ALA A O 1
ATOM 859 N N . THR A 1 108 ? -14.120 -5.079 4.547 1.00 85.00 108 THR A N 1
ATOM 860 C CA . THR A 1 108 ? -13.704 -4.558 3.235 1.00 85.00 108 THR A CA 1
ATOM 861 C C . THR A 1 108 ? -12.289 -3.986 3.255 1.00 85.00 108 THR A C 1
ATOM 863 O O . THR A 1 108 ? -11.533 -4.226 2.318 1.00 85.00 108 THR A O 1
ATOM 866 N N . HIS A 1 109 ? -11.891 -3.290 4.329 1.00 86.62 109 HIS A N 1
ATOM 867 C CA . HIS A 1 109 ? -10.519 -2.804 4.479 1.00 86.62 109 HIS A CA 1
ATOM 868 C C . HIS A 1 109 ? -9.514 -3.947 4.472 1.00 86.62 109 HIS A C 1
ATOM 870 O O . HIS A 1 109 ? -8.496 -3.864 3.798 1.00 86.62 109 HIS A O 1
ATOM 876 N N . LEU A 1 110 ? -9.811 -5.010 5.220 1.00 85.75 110 LEU A N 1
ATOM 877 C CA . LEU A 1 110 ? -8.923 -6.150 5.357 1.00 85.75 110 LEU A CA 1
ATOM 878 C C . LEU A 1 110 ? -8.754 -6.882 4.029 1.00 85.75 110 LEU A C 1
ATOM 880 O O . LEU A 1 110 ? -7.636 -7.230 3.665 1.00 85.75 110 LEU A O 1
ATOM 884 N N . VAL A 1 111 ? -9.849 -7.079 3.290 1.00 87.19 111 VAL A N 1
ATOM 885 C CA . VAL A 1 111 ? -9.792 -7.670 1.948 1.00 87.19 111 VAL A CA 1
ATOM 886 C C . VAL A 1 111 ? -8.915 -6.808 1.040 1.00 87.19 111 VAL A C 1
ATOM 888 O O . VAL A 1 111 ? -7.996 -7.328 0.414 1.00 87.19 111 VAL A O 1
ATOM 891 N N . MET A 1 112 ? -9.121 -5.488 1.031 1.00 89.38 112 MET A N 1
ATOM 892 C CA . MET A 1 112 ? -8.296 -4.553 0.256 1.00 89.38 112 MET A CA 1
ATOM 893 C C . MET A 1 112 ? -6.821 -4.569 0.684 1.00 89.38 112 MET A C 1
ATOM 895 O O . MET A 1 112 ? -5.932 -4.567 -0.167 1.00 89.38 112 MET A O 1
ATOM 899 N N . ALA A 1 113 ? -6.541 -4.653 1.985 1.00 87.19 113 ALA A N 1
ATOM 900 C CA . ALA A 1 113 ? -5.190 -4.760 2.525 1.00 87.19 113 ALA A CA 1
ATOM 901 C C . ALA A 1 113 ? -4.509 -6.071 2.113 1.00 87.19 113 ALA A C 1
ATOM 903 O O . ALA A 1 113 ? -3.357 -6.051 1.685 1.00 87.19 113 ALA A O 1
ATOM 904 N N . GLY A 1 114 ? -5.227 -7.195 2.156 1.00 87.50 114 GLY A N 1
ATOM 905 C CA . GLY A 1 114 ? -4.732 -8.485 1.675 1.00 87.50 114 GLY A CA 1
ATOM 906 C C . GLY A 1 114 ? -4.438 -8.468 0.175 1.00 87.50 114 GLY A C 1
ATOM 907 O O . GLY A 1 114 ? -3.362 -8.883 -0.250 1.00 87.50 114 GLY A O 1
ATOM 908 N N . VAL A 1 115 ? -5.349 -7.914 -0.628 1.00 88.62 115 VAL A N 1
ATOM 909 C CA . VAL A 1 115 ? -5.156 -7.743 -2.076 1.00 88.62 115 VAL A CA 1
ATOM 910 C C . VAL A 1 115 ? -3.935 -6.864 -2.364 1.00 88.62 115 VAL A C 1
ATOM 912 O O . VAL A 1 115 ? -3.083 -7.238 -3.168 1.00 88.62 115 VAL A O 1
ATOM 915 N N . THR A 1 116 ? -3.796 -5.742 -1.657 1.00 89.44 116 THR A N 1
ATOM 916 C CA . THR A 1 116 ? -2.629 -4.851 -1.757 1.00 89.44 116 THR A CA 1
ATOM 917 C C . THR A 1 116 ? -1.335 -5.594 -1.444 1.00 89.44 116 THR A C 1
ATOM 919 O O . THR A 1 116 ? -0.375 -5.519 -2.210 1.00 89.44 116 THR A O 1
ATOM 922 N N . PHE A 1 117 ? -1.315 -6.353 -0.346 1.00 87.88 117 PHE A N 1
ATOM 923 C CA . PHE A 1 117 ? -0.154 -7.133 0.063 1.00 87.88 117 PHE A CA 1
ATOM 924 C C . PHE A 1 117 ? 0.263 -8.138 -1.016 1.00 87.88 117 PHE A C 1
ATOM 926 O O . PHE A 1 117 ? 1.447 -8.233 -1.339 1.00 87.88 117 PHE A O 1
ATOM 933 N N . ILE A 1 118 ? -0.700 -8.840 -1.624 1.00 87.69 118 ILE A N 1
ATOM 934 C CA . ILE A 1 118 ? -0.445 -9.795 -2.710 1.00 87.69 118 ILE A CA 1
ATOM 935 C C . ILE A 1 118 ? 0.150 -9.090 -3.934 1.00 87.69 118 ILE A C 1
ATOM 937 O O . ILE A 1 118 ? 1.176 -9.540 -4.450 1.00 87.69 118 ILE A O 1
ATOM 941 N N . PHE A 1 119 ? -0.449 -7.987 -4.394 1.00 86.06 119 PHE A N 1
ATOM 942 C CA . PHE A 1 119 ? 0.025 -7.272 -5.584 1.00 86.06 119 PHE A CA 1
ATOM 943 C C . PHE A 1 119 ? 1.427 -6.695 -5.396 1.00 86.06 119 PHE A C 1
ATOM 945 O O . PHE A 1 119 ? 2.297 -6.904 -6.244 1.00 86.06 119 PHE A O 1
ATOM 952 N N . VAL A 1 120 ? 1.677 -6.028 -4.268 1.00 83.12 120 VAL A N 1
ATOM 953 C CA . VAL A 1 120 ? 2.989 -5.440 -3.984 1.00 83.12 120 VAL A CA 1
ATOM 954 C C . VAL A 1 120 ? 4.059 -6.522 -3.810 1.00 83.12 120 VAL A C 1
ATOM 956 O O . VAL A 1 120 ? 5.161 -6.408 -4.356 1.00 83.12 120 VAL A O 1
ATOM 959 N N . THR A 1 121 ? 3.742 -7.609 -3.103 1.00 85.44 121 THR A N 1
ATOM 960 C CA . THR A 1 121 ? 4.675 -8.733 -2.929 1.00 85.44 121 THR A CA 1
ATOM 961 C C . THR A 1 121 ? 5.004 -9.383 -4.270 1.00 85.44 121 THR A C 1
ATOM 963 O O . THR A 1 121 ? 6.171 -9.637 -4.559 1.00 85.44 121 THR A O 1
ATOM 966 N N . SER A 1 122 ? 4.002 -9.584 -5.129 1.00 82.25 122 SER A N 1
ATOM 967 C CA . SER A 1 122 ? 4.193 -10.164 -6.463 1.00 82.25 122 SER A CA 1
ATOM 968 C C . SER A 1 122 ? 5.094 -9.292 -7.341 1.00 82.25 122 SER A C 1
ATOM 970 O O . SER A 1 122 ? 6.023 -9.806 -7.966 1.00 82.25 122 SER A O 1
ATOM 972 N N . GLY A 1 123 ? 4.880 -7.971 -7.336 1.00 78.44 123 GLY A N 1
ATOM 973 C CA . GLY A 1 123 ? 5.749 -7.020 -8.033 1.00 78.44 123 GLY A CA 1
ATOM 974 C C . GLY A 1 123 ? 7.187 -7.046 -7.511 1.00 78.44 123 GLY A C 1
ATOM 975 O O . GLY A 1 123 ? 8.135 -7.080 -8.293 1.00 78.44 123 GLY A O 1
ATOM 976 N N . THR A 1 124 ? 7.355 -7.127 -6.189 1.00 76.38 124 THR A N 1
ATOM 977 C CA . THR A 1 124 ? 8.678 -7.193 -5.548 1.00 76.38 124 THR A CA 1
ATOM 978 C C . THR A 1 124 ? 9.417 -8.489 -5.896 1.00 76.38 124 THR A C 1
ATOM 980 O O . THR A 1 124 ? 10.598 -8.453 -6.234 1.00 76.38 124 THR A O 1
ATOM 983 N N . ILE A 1 125 ? 8.737 -9.641 -5.874 1.00 78.06 125 ILE A N 1
ATOM 984 C CA . ILE A 1 125 ? 9.338 -10.932 -6.250 1.00 78.06 125 ILE A CA 1
ATOM 985 C C . ILE A 1 125 ? 9.800 -10.905 -7.709 1.00 78.06 125 ILE A C 1
ATOM 987 O O . ILE A 1 125 ? 10.894 -11.377 -8.012 1.00 78.06 125 ILE A O 1
ATOM 991 N N . ALA A 1 126 ? 9.002 -10.327 -8.605 1.00 71.50 126 ALA A N 1
ATOM 992 C CA . ALA A 1 126 ? 9.348 -10.211 -10.017 1.00 71.50 126 ALA A CA 1
ATOM 993 C C . ALA A 1 126 ? 10.551 -9.278 -10.288 1.00 71.50 126 ALA A C 1
ATOM 995 O O . ALA A 1 126 ? 11.218 -9.457 -11.302 1.00 71.50 126 ALA A O 1
ATOM 996 N N . LEU A 1 127 ? 10.878 -8.349 -9.379 1.00 70.69 127 LEU A N 1
ATOM 997 C CA . LEU A 1 127 ? 12.114 -7.544 -9.422 1.00 70.69 127 LEU A CA 1
ATOM 998 C C . LEU A 1 127 ? 13.350 -8.297 -8.919 1.00 70.69 127 LEU A C 1
ATOM 1000 O O . LEU A 1 127 ? 14.459 -8.030 -9.374 1.00 70.69 127 LEU A O 1
ATOM 1004 N N . VAL A 1 128 ? 13.176 -9.195 -7.945 1.00 67.38 128 VAL A N 1
ATOM 1005 C CA . VAL A 1 128 ? 14.287 -9.908 -7.292 1.00 67.38 128 VAL A CA 1
ATOM 1006 C C . VAL A 1 128 ? 14.643 -11.200 -8.023 1.00 67.38 128 VAL A C 1
ATOM 1008 O O . VAL A 1 128 ? 15.797 -11.625 -7.979 1.00 67.38 128 VAL A O 1
ATOM 1011 N N . LYS A 1 129 ? 13.683 -11.842 -8.698 1.00 56.97 129 LYS A N 1
ATOM 1012 C CA . LYS A 1 129 ? 13.949 -13.074 -9.441 1.00 56.97 129 LYS A CA 1
ATOM 1013 C C . LYS A 1 129 ? 14.709 -12.720 -10.727 1.00 56.97 129 LYS A C 1
ATOM 1015 O O . LYS A 1 129 ? 14.113 -12.090 -11.601 1.00 56.97 129 LYS A O 1
ATOM 1020 N N . PRO A 1 130 ? 15.985 -13.123 -10.893 1.00 49.88 130 PRO A N 1
ATOM 1021 C CA . PRO A 1 130 ? 16.618 -13.035 -12.196 1.00 49.88 130 PRO A CA 1
ATOM 1022 C C . PRO A 1 130 ? 15.769 -13.873 -13.147 1.00 49.88 130 PRO A C 1
ATOM 1024 O O . PRO A 1 130 ? 15.509 -15.050 -12.884 1.00 49.88 130 PRO A O 1
ATOM 1027 N N . THR A 1 131 ? 15.276 -13.255 -14.217 1.00 51.38 131 THR A N 1
ATOM 1028 C CA . THR A 1 131 ? 14.705 -13.977 -15.350 1.00 51.38 131 THR A CA 1
ATOM 1029 C C . THR A 1 131 ? 15.731 -15.017 -15.759 1.00 51.38 131 THR A C 1
ATOM 1031 O O . THR A 1 131 ? 16.765 -14.669 -16.326 1.00 51.38 131 THR A O 1
ATOM 1034 N N . VAL A 1 132 ? 15.468 -16.282 -15.422 1.00 51.19 132 VAL A N 1
ATOM 1035 C CA . VAL A 1 132 ? 16.180 -17.411 -16.010 1.00 51.19 132 VAL A CA 1
ATOM 1036 C C . VAL A 1 132 ? 15.995 -17.223 -17.509 1.00 51.19 132 VAL A C 1
ATOM 1038 O O . VAL A 1 132 ? 14.848 -17.192 -17.971 1.00 51.19 132 VAL A O 1
ATOM 1041 N N . PRO A 1 133 ? 17.072 -16.955 -18.255 1.00 49.41 133 PRO A N 1
ATOM 1042 C CA . PRO A 1 133 ? 16.914 -16.608 -19.644 1.00 49.41 133 PRO A CA 1
ATOM 1043 C C . PRO A 1 133 ? 16.246 -17.775 -20.368 1.00 49.41 133 PRO A C 1
ATOM 1045 O O . PRO A 1 133 ? 16.645 -18.924 -20.170 1.00 49.41 133 PRO A O 1
ATOM 1048 N N . ALA A 1 134 ? 15.254 -17.506 -21.219 1.00 50.91 134 ALA A N 1
ATOM 1049 C CA . ALA A 1 134 ? 14.510 -18.550 -21.934 1.00 50.91 134 ALA A CA 1
ATOM 1050 C C . ALA A 1 134 ? 15.417 -19.525 -22.724 1.00 50.91 134 ALA A C 1
ATOM 1052 O O . ALA A 1 134 ? 15.026 -20.658 -22.988 1.00 50.91 134 ALA A O 1
ATOM 1053 N N . HIS A 1 135 ? 16.657 -19.124 -23.024 1.00 51.81 135 HIS A N 1
ATOM 1054 C CA . HIS A 1 135 ? 17.692 -19.958 -23.637 1.00 51.81 135 HIS A CA 1
ATOM 1055 C C . HIS A 1 135 ? 18.292 -21.049 -22.729 1.00 51.81 135 HIS A C 1
ATOM 1057 O O . HIS A 1 135 ? 19.071 -21.858 -23.211 1.00 51.81 135 HIS A O 1
ATOM 1063 N N . THR A 1 136 ? 17.931 -21.123 -21.445 1.00 48.91 136 THR A N 1
ATOM 1064 C CA . THR A 1 136 ? 18.317 -22.246 -20.560 1.00 48.91 136 THR A CA 1
ATOM 1065 C C . THR A 1 136 ? 17.221 -23.305 -20.398 1.00 48.91 136 THR A C 1
ATOM 1067 O O . THR A 1 136 ? 17.499 -24.383 -19.883 1.00 48.91 136 THR A O 1
ATOM 1070 N N . LEU A 1 137 ? 15.992 -23.040 -20.867 1.00 46.16 137 LEU A N 1
ATOM 1071 C CA . LEU A 1 137 ? 14.886 -24.015 -20.866 1.00 46.16 137 LEU A CA 1
ATOM 1072 C C . LEU A 1 137 ? 14.746 -24.779 -22.188 1.00 46.16 137 LEU A C 1
ATOM 1074 O O . LEU A 1 137 ? 14.137 -25.846 -22.214 1.00 46.16 137 LEU A O 1
ATOM 1078 N N . TYR A 1 138 ? 15.343 -24.272 -23.265 1.00 44.66 138 TYR A N 1
ATOM 1079 C CA . TYR A 1 138 ? 15.571 -25.041 -24.481 1.00 44.66 138 TYR A CA 1
ATOM 1080 C C . TYR A 1 138 ? 17.009 -25.552 -24.448 1.00 44.66 138 TYR A C 1
ATOM 1082 O O . TYR A 1 138 ? 17.947 -24.814 -24.738 1.00 44.66 138 TYR A O 1
ATOM 1090 N N . GLY A 1 139 ? 17.178 -26.823 -24.070 1.00 49.03 139 GLY A N 1
ATOM 1091 C CA . GLY A 1 139 ? 18.409 -27.557 -24.364 1.00 49.03 139 GLY A CA 1
ATOM 1092 C C . GLY A 1 139 ? 18.746 -27.463 -25.860 1.00 49.03 139 GLY A C 1
ATOM 1093 O O . GLY A 1 139 ? 17.859 -27.139 -26.657 1.00 49.03 139 GLY A O 1
ATOM 1094 N N . PRO A 1 140 ? 20.011 -27.712 -26.249 1.00 47.50 140 PRO A N 1
ATOM 1095 C CA . PRO A 1 140 ? 20.477 -27.511 -27.616 1.00 47.50 140 PRO A CA 1
ATOM 1096 C C . PRO A 1 140 ? 19.488 -28.124 -28.605 1.00 47.50 140 PRO A C 1
ATOM 1098 O O . PRO A 1 140 ? 19.124 -29.298 -28.496 1.00 47.50 140 PRO A O 1
ATOM 1101 N N . ASN A 1 141 ? 19.004 -27.285 -29.524 1.00 48.50 141 ASN A N 1
ATOM 1102 C CA . ASN A 1 141 ? 18.112 -27.673 -30.605 1.00 48.50 141 ASN A CA 1
ATOM 1103 C C . ASN A 1 141 ? 18.619 -28.989 -31.213 1.00 48.50 141 ASN A C 1
ATOM 1105 O O . ASN A 1 141 ? 19.715 -29.031 -31.768 1.00 48.50 141 ASN A O 1
ATOM 1109 N N . ARG A 1 142 ? 17.802 -30.051 -31.164 1.00 49.09 142 ARG A N 1
ATOM 1110 C CA . ARG A 1 142 ? 18.059 -31.347 -31.833 1.00 49.09 142 ARG A CA 1
ATOM 1111 C C . ARG A 1 142 ? 18.422 -31.204 -33.321 1.00 49.09 142 ARG A C 1
ATOM 1113 O O . ARG A 1 142 ? 18.961 -32.134 -33.907 1.00 49.09 142 ARG A O 1
ATOM 1120 N N . TYR A 1 143 ? 18.154 -30.045 -33.917 1.00 50.06 143 TYR A N 1
ATOM 1121 C CA . TYR A 1 143 ? 18.534 -29.697 -35.282 1.00 50.06 143 TYR A CA 1
ATOM 1122 C C . TYR A 1 143 ? 20.043 -29.477 -35.487 1.00 50.06 143 TYR A C 1
ATOM 1124 O O . TYR A 1 143 ? 20.521 -29.697 -36.596 1.00 50.06 143 TYR A O 1
ATOM 1132 N N . GLU A 1 144 ? 20.812 -29.093 -34.460 1.00 47.59 144 GLU A N 1
ATOM 1133 C CA . GLU A 1 144 ? 22.277 -28.986 -34.593 1.00 47.59 144 GLU A CA 1
ATOM 1134 C C . GLU A 1 144 ? 22.987 -30.331 -34.404 1.00 47.59 144 GLU A C 1
ATOM 1136 O O . GLU A 1 144 ? 24.013 -30.573 -35.037 1.00 47.59 144 GLU A O 1
ATOM 1141 N N . VAL A 1 145 ? 22.404 -31.252 -33.627 1.00 50.91 145 VAL A N 1
ATOM 1142 C CA . VAL A 1 145 ? 22.968 -32.598 -33.421 1.00 50.91 145 VAL A CA 1
ATOM 1143 C C . VAL A 1 145 ? 22.945 -33.413 -34.720 1.00 50.91 145 VAL A C 1
ATOM 1145 O O . VAL A 1 145 ? 23.933 -34.061 -35.055 1.00 50.91 145 VAL A O 1
ATOM 1148 N N . HIS A 1 146 ? 21.887 -33.302 -35.530 1.00 47.75 146 HIS A N 1
ATOM 1149 C CA . HIS A 1 146 ? 21.839 -34.007 -36.817 1.00 47.75 146 HIS A CA 1
ATOM 1150 C C . HIS A 1 146 ? 22.799 -33.459 -37.875 1.00 47.75 146 HIS A C 1
ATOM 1152 O O . HIS A 1 146 ? 23.232 -34.213 -38.745 1.00 47.75 146 HIS A O 1
ATOM 1158 N N . LYS A 1 147 ? 23.196 -32.182 -37.793 1.00 49.34 147 LYS A N 1
ATOM 1159 C CA . LYS A 1 147 ? 24.230 -31.651 -38.690 1.00 49.34 147 LYS A CA 1
ATOM 1160 C C . LYS A 1 147 ? 25.611 -32.226 -38.376 1.00 49.34 147 LYS A C 1
ATOM 1162 O O . LYS A 1 147 ? 26.395 -32.401 -39.299 1.00 49.34 147 LYS A O 1
ATOM 1167 N N . TYR A 1 148 ? 25.895 -32.568 -37.121 1.00 47.06 148 TYR A N 1
ATOM 1168 C CA . TYR A 1 148 ? 27.158 -33.211 -36.752 1.00 47.06 148 TYR A CA 1
ATOM 1169 C C . TYR A 1 148 ? 27.205 -34.703 -37.118 1.00 47.06 148 TYR A C 1
ATOM 1171 O O . TYR A 1 148 ? 28.253 -35.183 -37.543 1.00 47.06 148 TYR A O 1
ATOM 1179 N N . GLU A 1 149 ? 26.084 -35.427 -37.042 1.00 48.72 149 GLU A N 1
ATOM 1180 C CA . GLU A 1 149 ? 26.039 -36.843 -37.453 1.00 48.72 149 GLU A CA 1
ATOM 1181 C C . GLU A 1 149 ? 26.097 -37.037 -38.977 1.00 48.72 149 GLU A C 1
ATOM 1183 O O . GLU A 1 149 ? 26.690 -38.006 -39.448 1.00 48.72 149 GLU A O 1
ATOM 1188 N N . GLN A 1 150 ? 25.557 -36.107 -39.775 1.00 50.03 150 GLN A N 1
ATOM 1189 C CA . GLN A 1 150 ? 25.616 -36.217 -41.240 1.00 50.03 150 GLN A CA 1
ATOM 1190 C C . GLN A 1 150 ? 27.014 -35.986 -41.832 1.00 50.03 150 GLN A C 1
ATOM 1192 O O . GLN A 1 150 ? 27.299 -36.498 -42.913 1.00 50.03 150 GLN A O 1
ATOM 1197 N N . PHE A 1 151 ? 27.898 -35.256 -41.146 1.00 52.00 151 PHE A N 1
ATOM 1198 C CA . PHE A 1 151 ? 29.263 -35.012 -41.630 1.00 52.00 151 PHE A CA 1
ATOM 1199 C C . PHE A 1 151 ? 30.249 -36.145 -41.308 1.00 52.00 151 PHE A C 1
ATOM 1201 O O . PHE A 1 151 ? 31.314 -36.198 -41.914 1.00 52.00 151 PHE A O 1
ATOM 1208 N N . HIS A 1 152 ? 29.903 -37.075 -40.410 1.00 53.09 152 HIS A N 1
ATOM 1209 C CA . HIS A 1 152 ? 30.801 -38.163 -39.997 1.00 53.09 152 HIS A CA 1
ATOM 1210 C C . HIS A 1 152 ? 30.557 -39.513 -40.690 1.00 53.09 152 HIS A C 1
ATOM 1212 O O . HIS A 1 152 ? 31.296 -40.460 -40.434 1.00 53.09 152 HIS A O 1
ATOM 1218 N N . HIS A 1 153 ? 29.587 -39.601 -41.604 1.00 51.34 153 HIS A N 1
ATOM 1219 C CA . HIS A 1 153 ? 29.332 -40.807 -42.408 1.00 51.34 153 HIS A CA 1
ATOM 1220 C C . HIS A 1 153 ? 29.808 -40.710 -43.866 1.00 51.34 153 HIS A C 1
ATOM 1222 O O . HIS A 1 153 ? 29.486 -41.577 -44.675 1.00 51.34 153 HIS A O 1
ATOM 1228 N N . ILE A 1 154 ? 30.593 -39.684 -44.202 1.00 52.66 154 ILE A N 1
ATOM 1229 C CA . ILE A 1 154 ? 31.238 -39.548 -45.512 1.00 52.66 154 ILE A CA 1
ATOM 1230 C C . ILE A 1 154 ? 32.751 -39.691 -45.320 1.00 52.66 154 ILE A C 1
ATOM 1232 O O . ILE A 1 154 ? 33.484 -38.708 -45.370 1.00 52.66 154 ILE A O 1
ATOM 1236 N N . HIS A 1 155 ? 33.206 -40.908 -45.033 1.00 44.44 155 HIS A N 1
ATOM 1237 C CA . HIS A 1 155 ? 34.599 -41.323 -45.191 1.00 44.44 155 HIS A CA 1
ATOM 1238 C C . HIS A 1 155 ? 34.669 -42.825 -45.441 1.00 44.44 155 HIS A C 1
ATOM 1240 O O . HIS A 1 155 ? 33.955 -43.569 -44.732 1.00 44.44 155 HIS A O 1
#